Protein AF-A0A392VBC4-F1 (afdb_monomer)

Secondary structure (DSSP, 8-state):
----SS--EE--EETTEEPPPEE--S---TT-TTHHHHHHHHHHHT-

Sequence (47 aa):
MRASIFESTMSILINGSPTEDFKVGRGLRQGDPLSPFLYLIVAEGLT

Radius o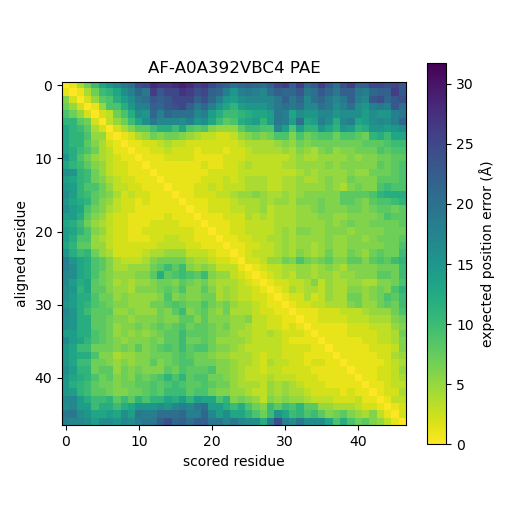f gyration: 13.39 Å; Cα contacts (8 Å, |Δi|>4): 28; chains: 1; bounding box: 35×18×30 Å

Solvent-accessible surface area (backbone atoms only — not comparable to full-atom values): 3236 Å² total; per-residue (Å²): 135,88,78,67,88,80,70,47,74,48,59,52,70,57,95,84,42,71,49,76,74,42,75,57,86,80,88,72,62,82,89,44,90,59,39,68,59,56,50,49,52,54,59,64,74,72,110

Foldseek 3Di:
DDPPPQWDWDWDQDVNDTDDIDTDHDDDDPPDPCRVVVVVCVVVVVD

pLDDT: mean 81.17, std 15.49, range [36.59, 97.06]

Nearest PDB structures (foldseek):
  7n0i-assembly4_H  TM=3.970E-01  e=2.107E+00  Severe acute respiratory syndrome coronavirus 2
  1mtp-assembly1_B  TM=4.423E-01  e=3.689E+00  Thermobifida fusca
  2gib-assembly1_A  TM=3.943E-01  e=2.990E+00  Severe acute respiratory syndrome-related coronavirus
  7f2e-assembly6_K  TM=3.946E-01  e=4.244E+00  Severe acute respiratory syndrome coronavirus 2
  4gad-assembly1_B  TM=4.093E-01  e=4.881E+00  Salmonella enterica subsp. enterica serovar Typhimurium str. LT2

Structure (mmCIF, N/CA/C/O backbone):
data_AF-A0A392VBC4-F1
#
_entry.id   AF-A0A392VBC4-F1
#
loop_
_atom_site.group_PDB
_atom_site.id
_atom_site.type_symbol
_atom_site.label_atom_id
_atom_site.label_alt_id
_atom_site.label_comp_id
_atom_site.label_asym_id
_atom_site.label_entity_id
_atom_site.label_seq_id
_atom_site.pdbx_PDB_ins_code
_atom_site.Cartn_x
_atom_site.Cartn_y
_atom_site.Cartn_z
_atom_site.occupancy
_atom_site.B_iso_or_equiv
_atom_site.auth_seq_id
_atom_site.auth_comp_id
_atom_site.auth_asym_id
_atom_site.auth_atom_id
_atom_site.pdbx_PDB_model_num
ATOM 1 N N . MET A 1 1 ? 19.332 6.923 5.782 1.00 37.09 1 MET A N 1
ATOM 2 C CA . MET A 1 1 ? 17.862 7.033 5.884 1.00 37.09 1 MET A CA 1
ATOM 3 C C . MET A 1 1 ? 17.278 5.661 5.565 1.00 37.09 1 MET A C 1
ATOM 5 O O . MET A 1 1 ? 17.350 5.247 4.418 1.00 37.09 1 MET A O 1
ATOM 9 N N . ARG A 1 2 ? 16.848 4.882 6.567 1.00 36.59 2 ARG A N 1
ATOM 10 C CA . ARG A 1 2 ? 16.269 3.545 6.336 1.00 36.59 2 ARG A CA 1
ATOM 11 C C . ARG A 1 2 ? 14.765 3.717 6.127 1.00 36.59 2 ARG A C 1
ATOM 13 O O . ARG A 1 2 ? 14.014 3.727 7.092 1.00 36.59 2 ARG A O 1
ATOM 20 N N . ALA A 1 3 ? 14.344 3.939 4.886 1.00 44.84 3 ALA A N 1
ATOM 21 C CA . ALA A 1 3 ? 12.936 3.824 4.527 1.00 44.84 3 ALA A CA 1
ATOM 22 C C . ALA A 1 3 ? 12.620 2.323 4.437 1.00 44.84 3 ALA A C 1
ATOM 24 O O . ALA A 1 3 ? 13.026 1.653 3.489 1.00 44.84 3 ALA A O 1
ATOM 25 N N . SER A 1 4 ? 11.998 1.763 5.473 1.00 50.59 4 SER A N 1
ATOM 26 C CA . SER A 1 4 ? 11.602 0.354 5.484 1.00 50.59 4 SER A CA 1
ATOM 27 C C . SER A 1 4 ? 10.395 0.161 4.567 1.00 50.59 4 SER A C 1
ATOM 29 O O . SER A 1 4 ? 9.264 0.399 4.969 1.00 50.59 4 SER A O 1
ATOM 31 N N 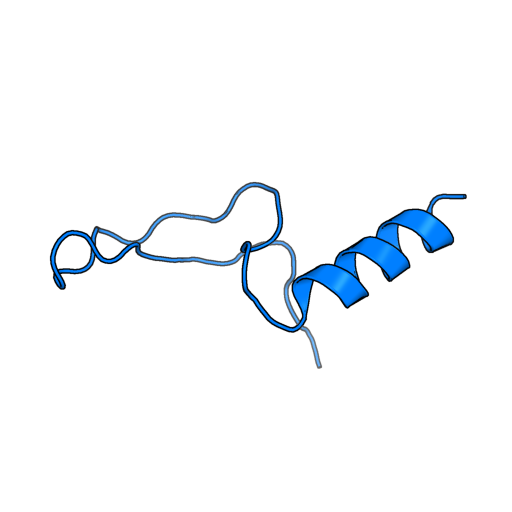. ILE A 1 5 ? 10.644 -0.276 3.330 1.00 58.59 5 ILE A N 1
ATOM 32 C CA . ILE A 1 5 ? 9.608 -0.615 2.333 1.00 58.59 5 ILE A CA 1
ATOM 33 C C . ILE A 1 5 ? 8.866 -1.917 2.710 1.00 58.59 5 ILE A C 1
ATOM 35 O O . ILE A 1 5 ? 7.794 -2.203 2.192 1.00 58.59 5 ILE A O 1
ATOM 39 N N . PHE A 1 6 ? 9.413 -2.701 3.644 1.00 58.06 6 PHE A N 1
ATOM 40 C CA . PHE A 1 6 ? 8.986 -4.082 3.890 1.00 58.06 6 PHE A CA 1
ATOM 41 C C . PHE A 1 6 ? 8.057 -4.278 5.094 1.00 58.06 6 PHE A C 1
ATOM 43 O O . PHE A 1 6 ? 7.451 -5.336 5.208 1.00 58.06 6 PHE A O 1
ATOM 50 N N . GLU A 1 7 ? 7.900 -3.280 5.967 1.00 66.81 7 GLU A N 1
ATOM 51 C CA . GLU A 1 7 ? 6.935 -3.341 7.070 1.00 66.81 7 GLU A CA 1
ATOM 52 C C . GLU A 1 7 ? 6.278 -1.979 7.290 1.00 66.81 7 GLU A C 1
ATOM 54 O O . GLU A 1 7 ? 6.808 -1.116 7.989 1.00 66.81 7 GLU A O 1
ATOM 59 N N . SER A 1 8 ? 5.103 -1.803 6.690 1.00 76.88 8 SER A N 1
ATOM 60 C CA . SER A 1 8 ? 4.220 -0.666 6.940 1.00 76.88 8 SER A CA 1
ATOM 61 C C . SER A 1 8 ? 2.936 -1.151 7.614 1.00 76.88 8 SER A C 1
ATOM 63 O O . SER A 1 8 ? 2.505 -2.288 7.401 1.00 76.88 8 SER A O 1
ATOM 65 N N . THR A 1 9 ? 2.332 -0.299 8.435 1.00 88.19 9 THR A N 1
ATOM 66 C CA . THR A 1 9 ? 1.023 -0.525 9.060 1.00 88.19 9 THR A CA 1
ATOM 67 C C . THR A 1 9 ? 0.084 0.579 8.584 1.00 88.19 9 THR A C 1
ATOM 69 O O . THR A 1 9 ? 0.502 1.737 8.523 1.00 88.19 9 THR A O 1
ATOM 72 N N . MET A 1 10 ? -1.155 0.243 8.223 1.00 88.44 10 MET A N 1
ATOM 73 C CA . MET A 1 10 ? -2.154 1.229 7.800 1.00 88.44 10 MET A CA 1
ATOM 74 C C . MET A 1 10 ? -3.545 0.903 8.349 1.00 88.44 10 MET A C 1
ATOM 76 O O . MET A 1 10 ? -3.843 -0.258 8.610 1.00 88.44 10 MET A O 1
ATOM 80 N N . SER A 1 11 ? -4.411 1.912 8.410 1.00 92.81 11 SER A N 1
ATOM 81 C CA . SER A 1 11 ? -5.859 1.781 8.602 1.00 92.81 11 SER A CA 1
ATOM 82 C C . SER A 1 11 ? -6.612 2.421 7.435 1.00 92.81 11 SER A C 1
ATOM 84 O O . SER A 1 11 ? -6.094 3.293 6.726 1.00 92.81 11 SER A O 1
ATOM 86 N N . ILE A 1 12 ? -7.843 1.967 7.205 1.00 91.31 12 ILE A N 1
ATOM 87 C CA . ILE A 1 12 ? -8.735 2.503 6.172 1.00 91.31 12 ILE A CA 1
ATOM 88 C C . ILE A 1 12 ? -9.839 3.299 6.864 1.00 91.31 12 ILE A C 1
ATOM 90 O O . ILE A 1 12 ? -10.385 2.866 7.871 1.00 91.31 12 ILE A O 1
ATOM 94 N N . LEU A 1 13 ? -10.191 4.465 6.322 1.00 95.12 13 LEU A N 1
ATOM 95 C CA . LEU A 1 13 ? -11.359 5.212 6.786 1.00 95.12 13 LEU A CA 1
ATOM 96 C C . LEU A 1 13 ? -12.624 4.648 6.130 1.00 95.12 13 LEU A C 1
ATOM 98 O O . LEU A 1 13 ? -12.763 4.699 4.909 1.00 95.12 13 LEU A O 1
ATOM 102 N N . ILE A 1 14 ? -13.563 4.166 6.940 1.00 95.44 14 ILE A N 1
ATOM 103 C CA . ILE A 1 14 ? -14.898 3.734 6.519 1.00 95.44 14 ILE A CA 1
ATOM 104 C C . ILE A 1 14 ? -15.902 4.714 7.127 1.00 95.44 14 ILE A C 1
ATOM 106 O O . ILE A 1 14 ? -16.016 4.821 8.344 1.00 95.44 14 ILE A O 1
ATOM 110 N N . ASN A 1 15 ? -16.606 5.474 6.280 1.00 97.06 15 ASN A N 1
ATOM 111 C CA . ASN A 1 15 ? -17.538 6.533 6.703 1.00 97.06 15 ASN A CA 1
ATOM 112 C C . ASN A 1 15 ? -16.916 7.561 7.673 1.00 97.06 15 ASN A C 1
ATOM 114 O O . ASN A 1 15 ? -17.579 8.068 8.571 1.00 97.06 15 ASN A O 1
ATOM 118 N N . GLY A 1 16 ? -15.625 7.860 7.497 1.00 96.44 16 GLY A N 1
ATOM 119 C CA . GLY A 1 16 ? -14.885 8.800 8.345 1.00 96.44 16 GLY A CA 1
ATOM 120 C C . GLY A 1 16 ? -14.329 8.203 9.641 1.00 96.44 16 GLY A C 1
ATOM 121 O O . GLY A 1 16 ? -13.581 8.888 10.333 1.00 96.44 16 GLY A O 1
ATOM 122 N N . SER A 1 17 ? -14.621 6.938 9.953 1.00 96.75 17 SER A N 1
ATOM 123 C CA . SER A 1 17 ? -14.039 6.231 11.097 1.00 96.75 17 SER A CA 1
ATOM 124 C C . SER A 1 17 ? -12.916 5.290 10.646 1.00 96.75 17 SER A C 1
ATOM 126 O O . SER A 1 17 ? -13.105 4.551 9.679 1.00 96.75 17 SER A O 1
ATOM 128 N N . PRO A 1 18 ? -11.745 5.296 11.305 1.00 97.06 18 PRO A N 1
ATOM 129 C CA . PRO A 1 18 ? -10.665 4.373 10.976 1.00 97.06 18 PRO A CA 1
ATOM 130 C C . PRO A 1 18 ? -11.010 2.937 11.383 1.00 97.06 18 PRO A C 1
ATOM 132 O O . PRO A 1 18 ? -11.637 2.704 12.416 1.00 97.06 18 PRO A O 1
ATOM 135 N N . THR A 1 19 ? -10.578 1.976 10.572 1.00 97.06 19 THR A N 1
ATOM 136 C CA . THR A 1 19 ? -10.506 0.561 10.953 1.00 97.06 19 THR A CA 1
ATOM 137 C C . THR A 1 19 ? -9.355 0.318 11.926 1.00 97.06 19 THR A C 1
ATOM 139 O O . THR A 1 19 ? -8.505 1.183 12.129 1.00 97.06 19 THR A O 1
ATOM 142 N N . GLU A 1 20 ? -9.273 -0.901 12.461 1.00 96.75 20 GLU A N 1
ATOM 143 C CA . GLU A 1 20 ? -8.032 -1.382 13.065 1.00 96.75 20 GLU A CA 1
ATOM 144 C C . GLU A 1 20 ? -6.876 -1.337 12.055 1.00 96.75 20 GLU A C 1
ATOM 146 O O . GLU A 1 20 ? -7.070 -1.459 10.836 1.00 96.75 20 GLU A O 1
ATOM 151 N N . ASP A 1 21 ? -5.673 -1.141 12.588 1.00 93.81 21 ASP A N 1
ATOM 152 C CA . ASP A 1 21 ? -4.446 -1.141 11.809 1.00 93.81 21 ASP A CA 1
ATOM 153 C C . ASP A 1 21 ? -4.103 -2.561 11.349 1.00 93.81 21 ASP A C 1
ATOM 155 O O . ASP A 1 21 ? -4.168 -3.526 12.113 1.00 93.81 21 ASP A O 1
ATOM 159 N N . PHE A 1 22 ? -3.655 -2.688 10.104 1.00 90.19 22 PHE A N 1
ATOM 160 C CA . PHE A 1 22 ? -3.184 -3.948 9.541 1.00 90.19 22 PHE A CA 1
ATOM 161 C C . PHE A 1 22 ? -1.822 -3.786 8.869 1.00 90.19 22 PHE A C 1
ATOM 163 O O . PHE A 1 22 ? -1.444 -2.711 8.393 1.00 90.19 22 PHE A O 1
ATOM 170 N N . LYS A 1 23 ? -1.063 -4.885 8.825 1.00 88.06 23 LYS A N 1
ATOM 171 C CA . LYS A 1 23 ? 0.233 -4.937 8.141 1.00 88.06 23 LYS A CA 1
ATOM 172 C C . LYS A 1 23 ? 0.032 -4.934 6.629 1.00 88.06 23 LYS A C 1
ATOM 174 O O . LYS A 1 23 ? -0.719 -5.743 6.083 1.00 88.06 23 LYS A O 1
ATOM 179 N N . VAL A 1 24 ? 0.742 -4.044 5.948 1.00 85.06 24 VAL A N 1
ATOM 180 C CA . VAL A 1 24 ? 0.724 -3.947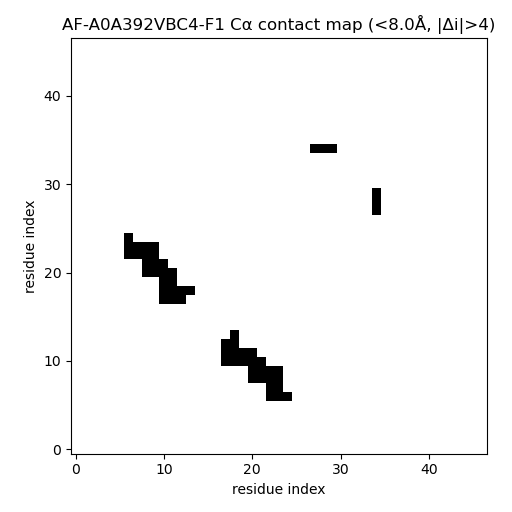 4.488 1.00 85.06 24 VAL A CA 1
ATOM 181 C C . VAL A 1 24 ? 1.589 -5.063 3.913 1.00 85.06 24 VAL A C 1
ATOM 183 O O . VAL A 1 24 ? 2.797 -5.079 4.121 1.00 85.06 24 VAL A O 1
ATOM 186 N N . GLY A 1 25 ? 0.967 -6.013 3.210 1.00 78.75 25 GLY A N 1
ATOM 187 C CA . GLY A 1 25 ? 1.669 -7.181 2.670 1.00 78.75 25 GLY A CA 1
ATOM 188 C C . GLY A 1 25 ? 2.406 -6.911 1.355 1.00 78.75 25 GLY A C 1
ATOM 189 O O . GLY A 1 25 ? 3.607 -7.142 1.252 1.00 78.75 25 GLY A O 1
ATOM 190 N N . ARG A 1 26 ? 1.686 -6.466 0.318 1.00 76.00 26 ARG A N 1
ATOM 191 C CA . ARG A 1 26 ? 2.226 -6.165 -1.020 1.00 76.00 26 ARG A CA 1
ATOM 192 C C . ARG A 1 26 ? 1.421 -5.051 -1.684 1.00 76.00 26 ARG A C 1
ATOM 194 O O . ARG A 1 26 ? 0.241 -4.884 -1.387 1.00 76.00 26 ARG A O 1
ATOM 201 N N . GLY A 1 27 ? 2.048 -4.377 -2.646 1.00 78.25 27 GLY A N 1
ATOM 202 C CA . GLY A 1 27 ? 1.414 -3.367 -3.491 1.00 78.25 27 GLY A CA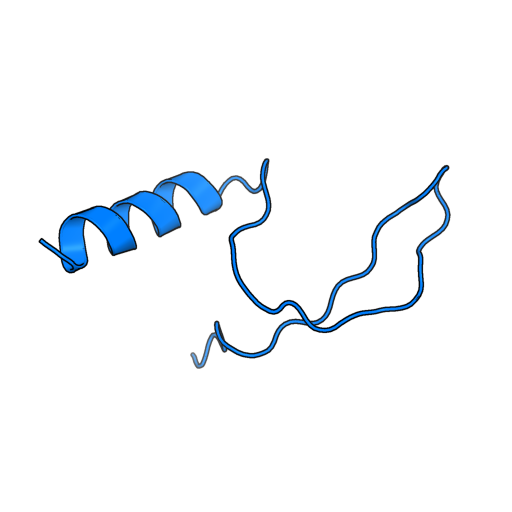 1
ATOM 203 C C . GLY A 1 27 ? 1.713 -1.933 -3.062 1.00 78.25 27 GLY A C 1
ATOM 204 O O . GLY A 1 27 ? 2.356 -1.687 -2.045 1.00 78.25 27 GLY A O 1
ATOM 205 N N . LEU A 1 28 ? 1.252 -0.991 -3.881 1.00 80.00 28 LEU A N 1
ATOM 206 C CA . LEU A 1 28 ? 1.371 0.447 -3.656 1.00 80.00 28 LEU A CA 1
ATOM 207 C C . LEU A 1 28 ? -0.015 1.045 -3.418 1.00 80.00 28 LEU A C 1
ATOM 209 O O . LEU A 1 28 ? -1.016 0.551 -3.942 1.00 80.00 28 LEU A O 1
ATOM 213 N N . ARG A 1 29 ? -0.082 2.134 -2.649 1.00 80.50 29 ARG A N 1
ATOM 214 C CA . ARG A 1 29 ? -1.341 2.842 -2.418 1.00 80.50 29 ARG A CA 1
ATOM 215 C C . ARG A 1 29 ? -1.753 3.570 -3.697 1.00 80.50 29 ARG A C 1
ATOM 217 O O .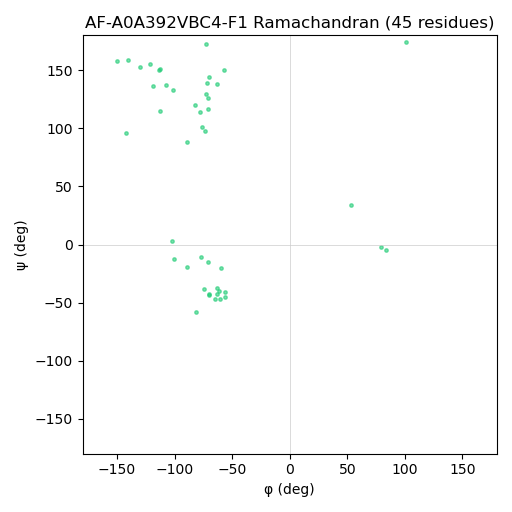 ARG A 1 29 ? -1.062 4.477 -4.161 1.00 80.50 29 ARG A O 1
ATOM 224 N N . GLN A 1 30 ? -2.890 3.194 -4.271 1.00 79.50 30 GLN A N 1
ATOM 225 C CA . GLN A 1 30 ? -3.449 3.921 -5.406 1.00 79.50 30 GLN A CA 1
ATOM 226 C C . GLN A 1 30 ? -3.810 5.354 -4.988 1.00 79.50 30 GLN A C 1
ATOM 228 O O . GLN A 1 30 ? -4.329 5.580 -3.895 1.00 79.50 30 GLN A O 1
ATOM 233 N N . GLY A 1 31 ? -3.512 6.322 -5.854 1.00 82.81 31 GLY A N 1
ATOM 234 C CA . GLY A 1 31 ? -3.736 7.740 -5.569 1.00 82.81 31 GLY A CA 1
ATOM 235 C C . GLY A 1 31 ? -2.671 8.387 -4.680 1.00 82.81 31 GLY A C 1
ATOM 236 O O . GLY A 1 31 ? -2.745 9.589 -4.447 1.00 82.81 31 GLY A O 1
ATOM 237 N N . ASP A 1 32 ? -1.669 7.635 -4.214 1.00 83.50 32 ASP A N 1
ATOM 238 C CA . ASP A 1 32 ? -0.463 8.238 -3.650 1.00 83.50 32 ASP A CA 1
ATOM 239 C C . ASP A 1 32 ? 0.353 8.874 -4.794 1.00 83.50 32 ASP A C 1
ATOM 241 O O . ASP A 1 32 ? 0.652 8.187 -5.780 1.00 83.50 32 ASP A O 1
ATOM 245 N N . PRO A 1 33 ? 0.708 10.169 -4.701 1.00 87.06 33 PRO A N 1
ATOM 246 C CA . PRO A 1 33 ? 1.459 10.865 -5.745 1.00 87.06 33 PRO A CA 1
ATOM 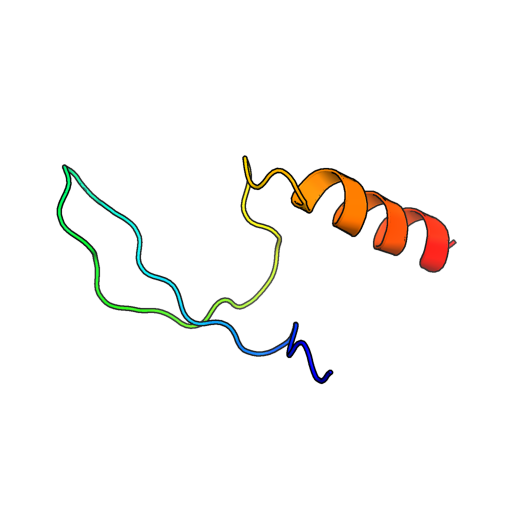247 C C . PRO A 1 33 ? 2.829 10.236 -6.046 1.00 87.06 33 PRO A C 1
ATOM 249 O O . PRO A 1 33 ? 3.368 10.461 -7.129 1.00 87.06 33 PRO A O 1
ATOM 252 N N . LEU A 1 34 ? 3.391 9.433 -5.137 1.00 86.81 34 LEU A N 1
ATOM 253 C CA . LEU A 1 34 ? 4.667 8.742 -5.335 1.00 86.81 34 LEU A CA 1
ATOM 254 C C . LEU A 1 34 ? 4.524 7.364 -5.994 1.00 86.81 34 LEU A C 1
ATOM 256 O O .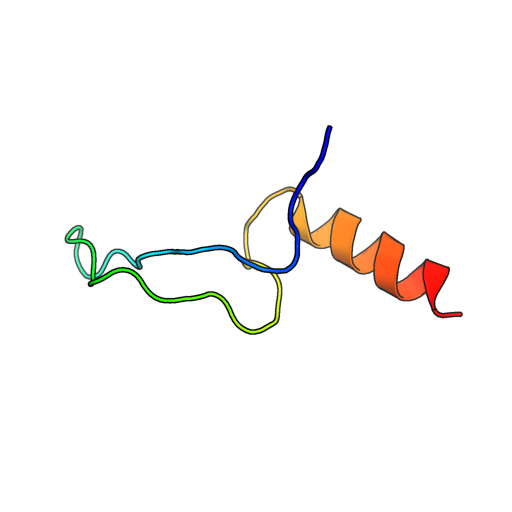 LEU A 1 34 ? 5.495 6.862 -6.563 1.00 86.81 34 LEU A O 1
ATOM 260 N N . SER A 1 35 ? 3.335 6.755 -5.970 1.00 85.19 35 SER A N 1
ATOM 261 C CA . SER A 1 35 ? 3.111 5.414 -6.527 1.00 85.19 35 SER A CA 1
ATOM 262 C C . SER A 1 35 ? 3.506 5.265 -8.005 1.00 85.19 35 SER A C 1
ATOM 264 O O . SER A 1 35 ? 4.125 4.250 -8.331 1.00 85.19 35 SER A O 1
ATOM 266 N N . PRO A 1 36 ? 3.241 6.235 -8.909 1.00 86.81 36 PRO A N 1
ATOM 267 C CA . PRO A 1 36 ? 3.684 6.139 -10.302 1.00 86.81 36 PRO A CA 1
ATOM 268 C C . PRO A 1 36 ? 5.208 6.071 -10.447 1.00 86.81 36 PRO A C 1
ATOM 270 O O . PRO A 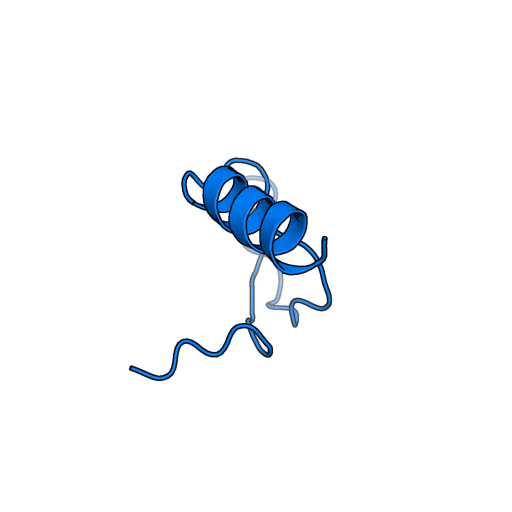1 36 ? 5.722 5.297 -11.248 1.00 86.81 36 PRO A O 1
ATOM 273 N N . PHE A 1 37 ? 5.943 6.845 -9.646 1.00 88.94 37 PHE A N 1
ATOM 274 C CA . PHE A 1 37 ? 7.404 6.872 -9.700 1.00 88.94 37 PHE A CA 1
ATOM 275 C C . PHE A 1 37 ? 8.013 5.570 -9.172 1.00 88.94 37 PHE A C 1
ATOM 277 O O . PHE A 1 37 ? 8.912 5.004 -9.791 1.00 88.94 37 PHE A O 1
ATOM 284 N N . LEU A 1 38 ? 7.476 5.053 -8.064 1.00 85.50 38 LEU A N 1
ATOM 285 C CA . LEU A 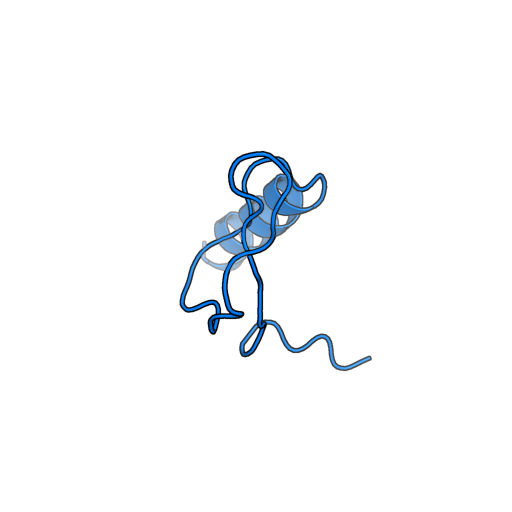1 38 ? 7.899 3.768 -7.505 1.00 85.50 38 LEU A CA 1
ATOM 286 C C . LEU A 1 38 ? 7.618 2.604 -8.466 1.00 85.50 38 LEU A C 1
ATOM 288 O O . LEU A 1 38 ? 8.447 1.704 -8.578 1.00 85.50 38 LEU A O 1
ATOM 292 N N . TYR A 1 39 ? 6.495 2.638 -9.192 1.00 85.44 39 TYR A N 1
ATOM 293 C CA . TYR A 1 39 ? 6.201 1.654 -10.235 1.00 85.44 39 TYR A CA 1
ATOM 294 C C . TYR A 1 39 ? 7.253 1.673 -11.352 1.00 85.44 39 TYR A C 1
ATOM 296 O O . TYR A 1 39 ? 7.756 0.616 -11.722 1.00 85.44 39 TYR A O 1
ATOM 304 N N . LEU A 1 40 ? 7.625 2.859 -11.847 1.00 89.44 40 LEU A N 1
ATOM 305 C CA . LEU A 1 40 ? 8.633 3.000 -12.904 1.00 89.44 40 LEU A CA 1
ATOM 306 C C . LEU A 1 40 ? 10.013 2.500 -12.465 1.00 89.44 40 LEU A C 1
ATOM 308 O O . LEU A 1 40 ? 10.651 1.778 -13.220 1.00 89.44 40 LEU A O 1
ATOM 312 N N . ILE A 1 41 ? 10.456 2.813 -11.241 1.00 89.00 41 ILE A N 1
ATOM 313 C CA . ILE A 1 41 ? 11.733 2.297 -10.709 1.00 89.00 41 ILE A CA 1
ATOM 314 C C . ILE A 1 41 ? 11.758 0.767 -10.734 1.00 89.00 41 ILE A C 1
ATOM 316 O O . ILE A 1 41 ? 12.761 0.171 -11.120 1.00 89.00 41 ILE A O 1
ATOM 320 N N . VAL A 1 42 ? 10.664 0.132 -10.306 1.00 86.44 42 VAL A N 1
ATOM 321 C CA . VAL A 1 42 ? 10.565 -1.331 -10.268 1.00 86.44 42 VAL A CA 1
ATOM 322 C C . VAL A 1 42 ? 10.491 -1.911 -11.681 1.00 86.44 42 VAL A C 1
ATOM 324 O O . VAL A 1 42 ? 11.162 -2.898 -11.950 1.00 86.44 42 VAL A O 1
ATOM 327 N N . ALA A 1 43 ? 9.710 -1.312 -12.581 1.00 88.75 43 ALA A N 1
ATOM 328 C CA . ALA A 1 43 ? 9.565 -1.789 -13.955 1.00 88.75 43 ALA A CA 1
ATOM 329 C C . ALA A 1 43 ? 10.882 -1.687 -14.746 1.00 88.75 43 ALA A C 1
ATOM 331 O O . ALA A 1 43 ? 11.297 -2.661 -15.365 1.00 88.75 43 ALA A O 1
ATOM 332 N N . GLU A 1 44 ? 11.567 -0.546 -14.674 1.00 89.69 44 GLU A N 1
ATOM 333 C CA . GLU A 1 44 ? 12.830 -0.313 -15.387 1.00 89.69 44 GLU A CA 1
ATOM 334 C C . GLU A 1 44 ? 14.003 -1.066 -14.741 1.00 89.69 44 GLU A C 1
ATOM 336 O O . GLU A 1 44 ? 14.851 -1.604 -15.440 1.00 89.69 44 GLU A O 1
ATOM 341 N N . GLY A 1 45 ? 14.060 -1.150 -13.406 1.00 81.62 45 GLY A N 1
ATOM 342 C CA . GLY A 1 45 ? 15.157 -1.813 -12.688 1.00 81.62 45 GLY A CA 1
ATOM 343 C C . GLY A 1 45 ? 15.108 -3.347 -12.683 1.00 81.62 45 GLY A C 1
ATOM 344 O O . GLY A 1 45 ? 16.071 -3.977 -12.248 1.00 81.62 45 GLY A O 1
ATOM 345 N N . LEU A 1 46 ? 13.993 -3.944 -13.115 1.00 69.25 46 LEU A N 1
ATOM 346 C CA . LEU A 1 46 ? 13.817 -5.396 -13.269 1.00 69.25 46 LEU A CA 1
ATOM 347 C C . LEU A 1 46 ? 13.914 -5.864 -14.734 1.00 69.25 46 LEU A C 1
ATOM 349 O O . LEU A 1 46 ? 13.701 -7.053 -14.989 1.00 69.25 46 LEU A O 1
ATOM 353 N N . THR A 1 47 ? 14.203 -4.950 -15.665 1.00 56.53 47 THR A N 1
ATOM 354 C CA . THR A 1 47 ? 14.489 -5.251 -17.079 1.00 56.53 47 THR A CA 1
ATOM 355 C C . THR A 1 47 ? 15.993 -5.403 -17.284 1.00 56.53 47 THR A C 1
ATOM 357 O O . THR A 1 47 ? 16.388 -6.316 -18.044 1.00 56.53 47 THR A O 1
#

Mean predicted aligned error: 7.25 Å

Organism: NCBI:txid97028